Protein AF-A0A7W7ILD6-F1 (afdb_monomer_lite)

Secondary structure (DSSP, 8-state):
---HHHHHHHHHHHHHHHHHHHH-SSSHHHHHHHHHHHHHHHHHHHHHHHHHHHHHHHHHT--

Organism: NCBI:txid79909

Foldseek 3Di:
DDCLLVCLLVVQLVVQLVCLLVVDPPCSPVRSNVRSNVRNVRRNVVSVVVVVVVVVCVVVVHD

pLDDT: mean 90.15, std 8.89, range [55.62, 97.75]

Sequence (63 aa):
MSFGWLVGLLAGAALGATWGWFGNSYESGDSAIGTGLLGAIAGIIIGAIIDTVRFTQKRSGRP

Radius of gyration: 15.12 Å; chains: 1; bounding box: 34×19×41 Å

Structure (mmCIF, N/CA/C/O backbone):
data_AF-A0A7W7ILD6-F1
#
_entry.id   AF-A0A7W7ILD6-F1
#
loop_
_atom_site.group_PDB
_atom_site.id
_atom_site.type_symbol
_atom_site.label_atom_id
_atom_site.label_alt_id
_atom_site.label_comp_id
_atom_site.label_asym_id
_atom_site.label_entity_id
_atom_site.label_seq_id
_atom_site.pdbx_PDB_ins_code
_atom_site.Cartn_x
_atom_site.Cartn_y
_atom_site.Cartn_z
_atom_site.occupancy
_atom_site.B_iso_or_equiv
_atom_site.auth_seq_id
_atom_site.auth_comp_id
_atom_site.auth_asym_id
_atom_site.auth_atom_id
_atom_site.pdbx_PDB_model_num
ATOM 1 N N . MET A 1 1 ? -12.834 -10.097 8.552 1.00 55.62 1 MET A N 1
ATOM 2 C CA . MET A 1 1 ? -11.391 -9.856 8.334 1.00 55.62 1 MET A CA 1
ATOM 3 C C . MET A 1 1 ? -11.251 -8.568 7.550 1.00 55.62 1 MET A C 1
ATOM 5 O O . MET A 1 1 ? -12.014 -8.391 6.609 1.00 55.62 1 MET A O 1
ATOM 9 N N . SER A 1 2 ? -10.375 -7.653 7.969 1.00 70.38 2 SER A N 1
ATOM 10 C CA . SER A 1 2 ? -10.109 -6.452 7.175 1.00 70.38 2 SER A CA 1
ATOM 11 C C . SER A 1 2 ? -9.077 -6.771 6.097 1.00 70.38 2 SER A C 1
ATOM 13 O O . SER A 1 2 ? -8.045 -7.372 6.390 1.00 70.38 2 SER A O 1
ATOM 15 N N . PHE A 1 3 ? -9.381 -6.394 4.856 1.00 83.56 3 PHE A N 1
ATOM 16 C CA . PHE A 1 3 ? -8.476 -6.493 3.708 1.00 83.56 3 PHE A CA 1
ATOM 17 C C . PHE A 1 3 ? -7.755 -5.158 3.441 1.00 83.56 3 PHE A C 1
ATOM 19 O O . PHE A 1 3 ? -7.203 -4.965 2.360 1.00 83.56 3 PHE A O 1
ATOM 26 N N . GLY A 1 4 ? -7.761 -4.225 4.404 1.00 86.56 4 GLY A N 1
ATOM 27 C CA . GLY A 1 4 ? -7.176 -2.889 4.253 1.00 86.56 4 GLY A CA 1
ATOM 28 C C . GLY A 1 4 ? -5.691 -2.928 3.898 1.00 86.56 4 GLY A C 1
ATOM 29 O O . GLY A 1 4 ? -5.252 -2.210 3.003 1.00 86.56 4 GLY A O 1
ATOM 30 N N . TRP A 1 5 ? -4.935 -3.833 4.520 1.00 88.06 5 TRP A N 1
ATOM 31 C CA . TRP A 1 5 ? -3.526 -4.079 4.196 1.00 88.06 5 TRP A CA 1
ATOM 32 C C . TRP A 1 5 ? -3.308 -4.601 2.766 1.00 88.06 5 TRP A C 1
ATOM 34 O O . TRP A 1 5 ? -2.327 -4.225 2.133 1.00 88.06 5 TRP A O 1
ATOM 44 N N . LEU A 1 6 ? -4.221 -5.423 2.234 1.00 91.81 6 LEU A N 1
ATOM 45 C CA . LEU A 1 6 ? -4.127 -5.975 0.878 1.00 91.81 6 LEU A CA 1
ATOM 46 C C . LEU A 1 6 ? -4.428 -4.895 -0.171 1.00 91.81 6 LEU A C 1
ATOM 48 O O . LEU A 1 6 ? -3.731 -4.785 -1.175 1.00 91.81 6 LEU A O 1
ATOM 52 N N . VAL A 1 7 ? -5.442 -4.063 0.086 1.00 92.88 7 VAL A N 1
ATOM 53 C CA . VAL A 1 7 ? -5.751 -2.898 -0.758 1.00 92.88 7 VAL A CA 1
ATOM 54 C C . VAL A 1 7 ? -4.596 -1.903 -0.725 1.00 92.88 7 VAL A C 1
ATOM 56 O O . VAL A 1 7 ? -4.179 -1.424 -1.775 1.00 92.88 7 VAL A O 1
ATOM 59 N N . GLY A 1 8 ? -4.047 -1.639 0.462 1.00 94.00 8 GLY A N 1
ATOM 60 C CA . GLY A 1 8 ? -2.862 -0.810 0.634 1.00 94.00 8 GLY A CA 1
ATOM 61 C C . GLY A 1 8 ? -1.680 -1.339 -0.174 1.00 94.00 8 GLY A C 1
ATOM 62 O O . GLY A 1 8 ? -1.106 -0.582 -0.948 1.00 94.00 8 GLY A O 1
ATOM 63 N N . LEU A 1 9 ? -1.373 -2.636 -0.070 1.00 96.56 9 LEU A N 1
ATOM 64 C CA . LEU A 1 9 ? -0.327 -3.305 -0.850 1.00 96.56 9 LEU A CA 1
ATOM 65 C C . LEU A 1 9 ? -0.500 -3.053 -2.348 1.00 96.56 9 LEU A C 1
ATOM 67 O O . LEU A 1 9 ? 0.415 -2.549 -2.992 1.00 96.56 9 LEU A O 1
ATOM 71 N N . LEU A 1 10 ? -1.669 -3.388 -2.898 1.00 96.56 10 LEU A N 1
ATOM 72 C CA . LEU A 1 10 ? -1.918 -3.312 -4.338 1.00 96.56 10 LEU A CA 1
ATOM 73 C C . LEU A 1 10 ? -1.909 -1.866 -4.845 1.00 96.56 10 LEU A C 1
ATOM 75 O O . LEU A 1 10 ? -1.292 -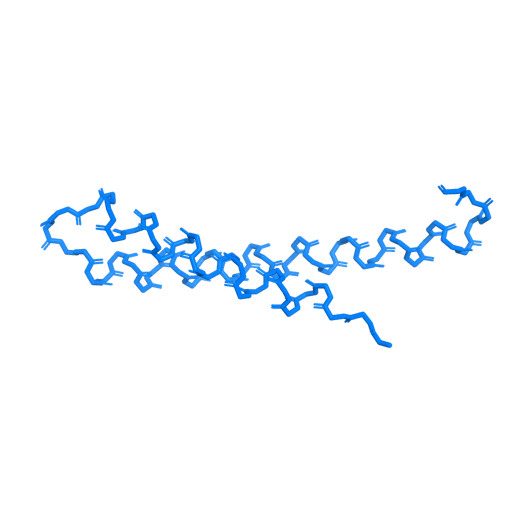1.579 -5.869 1.00 96.56 10 LEU A O 1
ATOM 79 N N . ALA A 1 11 ? -2.552 -0.951 -4.116 1.00 95.88 11 ALA A N 1
ATOM 80 C CA . ALA A 1 11 ? -2.593 0.462 -4.479 1.00 95.88 11 ALA A CA 1
ATOM 81 C C . ALA A 1 11 ? -1.206 1.105 -4.380 1.00 95.88 11 ALA A C 1
ATOM 83 O O . ALA A 1 11 ? -0.776 1.796 -5.301 1.00 95.88 11 ALA A O 1
ATOM 84 N N . GLY A 1 12 ? -0.483 0.838 -3.293 1.00 96.94 12 GLY A N 1
ATOM 85 C CA . GLY A 1 12 ? 0.876 1.318 -3.097 1.00 96.94 12 GLY A CA 1
ATOM 86 C C . GLY A 1 12 ? 1.825 0.785 -4.168 1.00 96.94 12 GLY A C 1
ATOM 87 O O . GLY A 1 12 ? 2.574 1.564 -4.749 1.00 96.94 12 GLY A O 1
ATOM 88 N N . ALA A 1 13 ? 1.744 -0.509 -4.493 1.00 97.75 13 ALA A N 1
ATOM 89 C CA . ALA A 1 13 ? 2.554 -1.122 -5.541 1.00 97.75 13 ALA A CA 1
ATOM 90 C C . ALA A 1 13 ? 2.304 -0.487 -6.911 1.00 97.75 13 ALA A C 1
ATOM 92 O O . ALA A 1 13 ? 3.249 -0.117 -7.605 1.00 97.75 13 ALA A O 1
ATOM 93 N N . ALA A 1 14 ? 1.032 -0.322 -7.283 1.00 97.25 14 ALA A N 1
ATOM 94 C CA . ALA A 1 14 ? 0.653 0.261 -8.564 1.00 97.25 14 ALA A CA 1
ATOM 95 C C . ALA A 1 14 ? 1.086 1.729 -8.677 1.00 97.25 14 ALA A C 1
ATOM 97 O O . ALA A 1 14 ? 1.675 2.118 -9.686 1.00 97.25 14 ALA A O 1
ATOM 98 N N . LEU A 1 15 ? 0.841 2.538 -7.640 1.00 96.44 15 LEU A N 1
ATOM 99 C CA . LEU A 1 15 ? 1.227 3.952 -7.622 1.00 96.44 15 LEU A CA 1
ATOM 100 C C . LEU A 1 15 ? 2.747 4.123 -7.616 1.00 96.44 15 LEU A C 1
ATOM 102 O O . LEU A 1 15 ? 3.267 4.944 -8.368 1.00 96.44 15 LEU A O 1
ATOM 106 N N . GLY A 1 16 ? 3.454 3.319 -6.819 1.00 96.38 16 GLY A N 1
ATOM 107 C CA . GLY A 1 16 ? 4.912 3.299 -6.778 1.00 96.38 16 GLY A CA 1
ATOM 108 C C . GLY A 1 16 ? 5.501 2.946 -8.139 1.00 96.38 16 GLY A C 1
ATOM 109 O O . GLY A 1 16 ? 6.270 3.729 -8.682 1.00 96.38 16 GLY A O 1
ATOM 110 N N . ALA A 1 17 ? 5.069 1.834 -8.739 1.00 96.00 17 ALA A N 1
ATOM 111 C CA . ALA A 1 17 ? 5.578 1.389 -10.035 1.00 96.00 17 ALA A CA 1
ATOM 112 C C . ALA A 1 17 ? 5.288 2.398 -11.152 1.00 96.00 17 ALA A C 1
ATOM 114 O O . ALA A 1 17 ? 6.159 2.683 -11.971 1.00 96.00 17 ALA A O 1
ATOM 115 N N . THR A 1 18 ? 4.088 2.987 -11.147 1.00 95.94 18 THR A N 1
ATOM 116 C CA . THR A 1 18 ? 3.721 4.067 -12.072 1.00 95.94 18 THR A CA 1
ATOM 117 C C . THR A 1 18 ? 4.665 5.257 -11.908 1.00 95.94 18 THR A C 1
ATOM 119 O O . THR A 1 18 ? 5.177 5.785 -12.893 1.00 95.94 18 THR A O 1
ATOM 122 N N . TRP A 1 19 ? 4.952 5.653 -10.665 1.00 94.44 19 TRP A N 1
ATOM 123 C CA . TRP A 1 19 ? 5.883 6.740 -10.379 1.00 94.44 19 TRP A CA 1
ATOM 124 C C . TRP A 1 19 ? 7.302 6.442 -10.873 1.00 94.44 19 TRP A C 1
ATOM 126 O O . TRP A 1 19 ?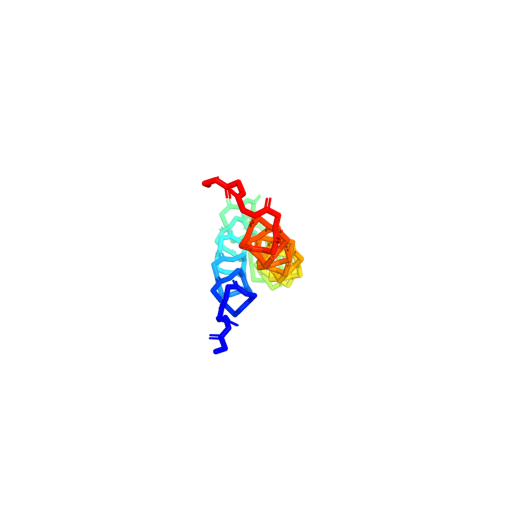 7.895 7.285 -11.539 1.00 94.44 19 TRP A O 1
ATOM 136 N N . GLY A 1 20 ? 7.848 5.253 -10.602 1.00 93.44 20 GLY A N 1
ATOM 137 C CA . GLY A 1 20 ? 9.187 4.887 -11.076 1.00 93.44 20 GLY A CA 1
ATOM 138 C C . GLY A 1 20 ? 9.292 4.777 -12.591 1.00 93.44 20 GLY A C 1
ATOM 139 O O . GLY A 1 20 ? 10.321 5.145 -13.150 1.00 93.44 20 GLY A O 1
ATOM 140 N N . TRP A 1 21 ? 8.224 4.331 -13.255 1.00 93.88 21 TRP A N 1
ATOM 141 C CA . TRP A 1 21 ? 8.176 4.248 -14.711 1.00 93.88 21 TRP A CA 1
ATOM 142 C C . TRP A 1 21 ? 8.241 5.630 -15.368 1.00 93.88 21 TRP A C 1
ATOM 144 O O . TRP A 1 21 ? 9.036 5.849 -16.277 1.00 93.88 21 TRP A O 1
ATOM 154 N N . PHE A 1 22 ? 7.421 6.579 -14.902 1.00 93.88 22 PHE A N 1
ATOM 155 C CA . PHE A 1 22 ? 7.369 7.929 -15.478 1.00 93.88 22 PHE A CA 1
ATOM 156 C C . PHE A 1 22 ? 8.454 8.871 -14.943 1.00 93.88 22 PHE A C 1
ATOM 158 O O . PHE A 1 22 ? 8.769 9.868 -15.588 1.00 93.88 22 PHE A O 1
ATOM 165 N N . GLY A 1 23 ? 9.022 8.574 -13.774 1.00 89.44 23 GLY A N 1
ATOM 166 C CA . GLY A 1 23 ? 10.052 9.388 -13.132 1.00 89.44 23 GLY A CA 1
ATOM 167 C C . GLY A 1 23 ? 11.470 9.146 -13.654 1.00 89.44 23 GLY A C 1
ATOM 168 O O . GLY A 1 23 ? 12.351 9.955 -13.369 1.00 89.44 23 GLY A O 1
ATOM 169 N N . ASN A 1 24 ? 11.709 8.064 -14.405 1.00 87.69 24 ASN A N 1
ATOM 170 C CA . ASN A 1 24 ? 13.022 7.744 -14.963 1.00 87.69 24 ASN A CA 1
ATOM 171 C C . ASN A 1 24 ? 12.919 7.250 -16.415 1.00 87.69 24 ASN A C 1
ATOM 173 O O . ASN A 1 24 ? 12.393 6.172 -16.681 1.00 87.69 24 ASN A O 1
ATOM 177 N N . SER A 1 25 ? 13.477 8.017 -17.353 1.00 83.00 25 SER A N 1
ATOM 178 C CA . SER A 1 25 ? 13.463 7.700 -18.791 1.00 83.00 25 SER A CA 1
ATOM 179 C C . SER A 1 25 ? 14.636 6.831 -19.263 1.00 83.00 25 SER A C 1
ATOM 181 O O . SER A 1 25 ? 14.651 6.433 -20.424 1.00 83.00 25 SER A O 1
ATOM 183 N N . TYR A 1 26 ? 15.635 6.575 -18.411 1.00 83.06 26 TYR A N 1
ATOM 184 C CA . TYR A 1 26 ? 16.829 5.797 -18.767 1.00 83.06 26 TYR A CA 1
ATOM 185 C C . TYR A 1 26 ? 16.665 4.315 -18.396 1.00 83.06 26 TYR A C 1
ATOM 187 O O . TYR A 1 26 ? 16.918 3.437 -19.214 1.00 83.06 26 TYR A O 1
ATOM 195 N N . GLU A 1 27 ? 16.160 4.044 -17.188 1.00 89.62 27 GLU A N 1
ATOM 196 C CA . GLU A 1 27 ? 15.932 2.693 -16.643 1.00 89.62 27 GLU A CA 1
ATOM 197 C C . GLU A 1 27 ? 14.535 2.598 -16.009 1.00 89.62 27 GLU A C 1
ATOM 199 O O . GLU A 1 27 ? 14.359 2.355 -14.810 1.00 89.62 27 GLU A O 1
ATOM 204 N N . SER A 1 28 ? 13.511 2.838 -16.831 1.00 87.25 28 SER A N 1
ATOM 205 C CA . SER A 1 28 ? 12.105 2.905 -16.404 1.00 87.25 28 SER A CA 1
ATOM 206 C C . SER A 1 28 ? 11.612 1.594 -15.786 1.00 87.25 28 SER A C 1
ATOM 208 O O . SER A 1 28 ? 10.832 1.613 -14.837 1.00 87.25 28 SER A O 1
ATOM 210 N N . GLY A 1 29 ? 12.091 0.454 -16.297 1.00 90.50 29 GLY A N 1
ATOM 211 C CA . GLY A 1 29 ? 11.730 -0.879 -15.807 1.00 90.50 29 GLY A CA 1
ATOM 212 C C . GLY A 1 29 ? 12.236 -1.145 -14.390 1.00 90.50 29 GLY A C 1
ATOM 213 O O . GLY A 1 29 ? 11.435 -1.382 -13.486 1.00 90.50 29 GLY A O 1
ATOM 214 N N . ASP A 1 30 ? 13.546 -1.041 -14.173 1.00 92.06 30 ASP A N 1
ATOM 215 C CA . ASP A 1 30 ? 14.163 -1.270 -12.858 1.00 92.06 30 ASP A CA 1
ATOM 216 C C . ASP A 1 30 ? 13.652 -0.269 -11.817 1.00 92.06 30 ASP A C 1
ATOM 218 O O . ASP A 1 30 ? 13.334 -0.636 -10.680 1.00 92.06 30 ASP A O 1
ATOM 222 N N . SER A 1 31 ? 13.465 0.986 -12.233 1.00 93.12 31 SER A N 1
ATOM 223 C CA . SER A 1 31 ? 12.878 2.022 -11.383 1.00 93.12 31 SER A CA 1
ATOM 224 C C . SER A 1 31 ? 11.440 1.684 -10.990 1.00 93.12 31 SER A C 1
ATOM 226 O O . SER A 1 31 ? 11.091 1.821 -9.816 1.00 93.12 31 SER A O 1
ATOM 228 N N . ALA A 1 32 ? 10.605 1.210 -11.922 1.00 94.81 32 ALA A N 1
ATOM 229 C CA . ALA A 1 32 ? 9.231 0.793 -11.636 1.00 94.81 32 ALA A CA 1
ATOM 230 C C . ALA A 1 32 ? 9.173 -0.404 -10.675 1.00 94.81 32 ALA A C 1
ATOM 232 O O . ALA A 1 32 ? 8.336 -0.427 -9.774 1.00 94.81 32 ALA A O 1
ATOM 233 N N . ILE A 1 33 ? 10.084 -1.372 -10.806 1.00 95.56 33 ILE A N 1
ATOM 234 C CA . ILE A 1 33 ? 10.155 -2.516 -9.886 1.00 95.56 33 ILE A CA 1
ATOM 235 C C . ILE A 1 33 ? 10.532 -2.042 -8.476 1.00 95.56 33 ILE A C 1
ATOM 237 O O . ILE A 1 33 ? 9.846 -2.378 -7.507 1.00 95.56 33 ILE A O 1
ATOM 241 N N . GLY A 1 34 ? 11.584 -1.227 -8.352 1.00 95.06 34 GLY A N 1
ATOM 242 C CA . GLY A 1 34 ? 12.057 -0.738 -7.054 1.00 95.06 34 GLY A CA 1
ATOM 243 C C . GLY A 1 34 ? 11.033 0.153 -6.348 1.00 95.06 34 GLY A C 1
ATOM 244 O O . GLY A 1 34 ? 10.688 -0.069 -5.186 1.00 95.06 34 GLY A O 1
ATOM 245 N N . THR A 1 35 ? 10.489 1.135 -7.064 1.00 96.19 35 THR A N 1
ATOM 246 C CA . THR A 1 35 ? 9.463 2.045 -6.524 1.00 96.19 35 THR A CA 1
ATOM 247 C C . THR A 1 35 ? 8.129 1.345 -6.285 1.00 96.19 35 THR A C 1
ATOM 249 O O . THR A 1 35 ? 7.456 1.656 -5.303 1.00 96.19 35 THR A O 1
ATOM 252 N N . GLY A 1 36 ? 7.765 0.358 -7.108 1.00 96.56 36 GLY A N 1
ATOM 253 C CA . GLY A 1 36 ? 6.609 -0.505 -6.888 1.00 96.56 36 GLY A CA 1
ATOM 254 C C . GLY A 1 36 ? 6.735 -1.321 -5.607 1.00 96.56 36 GLY A C 1
ATOM 255 O O . GLY A 1 36 ? 5.809 -1.339 -4.799 1.00 96.56 36 GLY A O 1
ATOM 256 N N . LEU A 1 37 ? 7.895 -1.928 -5.346 1.00 97.38 37 LEU A N 1
ATOM 257 C CA . LEU A 1 37 ? 8.133 -2.651 -4.094 1.00 97.38 37 LEU A CA 1
ATOM 258 C C . LEU A 1 37 ? 8.050 -1.721 -2.873 1.00 97.38 37 LEU A C 1
ATOM 260 O O . LEU A 1 37 ? 7.382 -2.049 -1.891 1.00 97.38 37 LEU A O 1
ATOM 264 N N . LEU A 1 38 ? 8.679 -0.543 -2.941 1.00 97.00 38 LEU A N 1
ATOM 265 C CA . LEU A 1 38 ? 8.613 0.456 -1.868 1.00 97.00 38 LEU A CA 1
ATOM 266 C C . LEU A 1 38 ? 7.179 0.934 -1.622 1.00 97.00 38 LEU A C 1
ATOM 268 O O . LEU A 1 38 ? 6.738 1.022 -0.474 1.00 97.00 38 LEU A O 1
ATOM 272 N N . GLY A 1 39 ? 6.434 1.18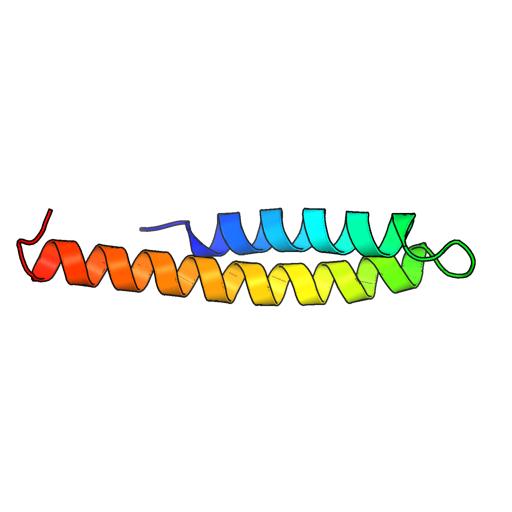8 -2.697 1.00 97.62 39 GLY A N 1
ATOM 273 C CA . GLY A 1 39 ? 5.025 1.541 -2.633 1.00 97.62 39 GLY A CA 1
ATOM 274 C C . GLY A 1 39 ? 4.185 0.436 -1.994 1.00 97.62 39 GLY A C 1
ATOM 275 O O . GLY A 1 39 ? 3.361 0.727 -1.128 1.00 97.62 39 GLY A O 1
ATOM 276 N N . ALA A 1 40 ? 4.428 -0.831 -2.341 1.00 97.62 40 ALA A N 1
ATOM 277 C CA . ALA A 1 40 ? 3.743 -1.978 -1.744 1.00 97.62 40 ALA A CA 1
ATOM 278 C C . ALA A 1 40 ? 3.965 -2.044 -0.225 1.00 97.62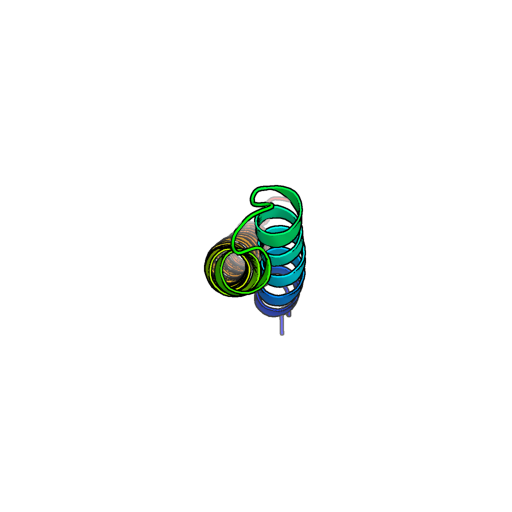 40 ALA A C 1
ATOM 280 O O . ALA A 1 40 ? 3.009 -2.195 0.536 1.00 97.62 40 ALA A O 1
ATOM 281 N N . ILE A 1 41 ? 5.215 -1.874 0.221 1.00 97.31 41 ILE A N 1
ATOM 282 C CA . ILE A 1 41 ? 5.579 -1.865 1.645 1.00 97.31 41 ILE A CA 1
ATOM 283 C C . ILE A 1 41 ? 4.870 -0.717 2.371 1.00 97.31 41 ILE A C 1
ATOM 285 O O . ILE A 1 41 ? 4.210 -0.947 3.387 1.00 97.31 41 ILE A O 1
ATOM 289 N N . ALA A 1 42 ? 4.951 0.505 1.836 1.00 96.44 42 ALA A N 1
ATOM 290 C CA . ALA A 1 42 ? 4.277 1.668 2.413 1.00 96.44 42 ALA A CA 1
ATOM 291 C C . ALA A 1 42 ? 2.757 1.455 2.500 1.00 96.44 42 ALA A C 1
ATOM 293 O O . ALA A 1 42 ? 2.133 1.743 3.523 1.00 96.44 42 ALA A O 1
ATOM 294 N N . GLY A 1 43 ? 2.171 0.881 1.451 1.00 96.06 43 GLY A N 1
ATOM 295 C CA . GLY A 1 43 ? 0.759 0.548 1.372 1.00 96.06 43 GLY A CA 1
ATOM 296 C C . GLY A 1 43 ? 0.303 -0.465 2.425 1.00 96.06 43 GLY A C 1
ATOM 297 O O . GLY A 1 43 ? -0.708 -0.235 3.090 1.00 96.06 43 GLY A O 1
ATOM 298 N N . ILE A 1 44 ? 1.061 -1.549 2.631 1.00 96.00 44 ILE A N 1
ATOM 299 C CA . ILE A 1 44 ? 0.791 -2.534 3.695 1.00 96.00 44 ILE A CA 1
ATOM 300 C C . ILE A 1 44 ? 0.794 -1.850 5.062 1.00 96.00 44 ILE A C 1
ATOM 302 O O . ILE A 1 44 ? -0.139 -2.045 5.843 1.00 96.00 44 ILE A O 1
ATOM 306 N N . ILE A 1 45 ? 1.822 -1.041 5.342 1.00 95.56 45 ILE A N 1
ATOM 307 C CA . ILE A 1 45 ? 1.976 -0.345 6.626 1.00 95.56 45 ILE A CA 1
ATOM 308 C C . ILE A 1 45 ? 0.772 0.566 6.878 1.00 95.56 45 ILE A C 1
ATOM 310 O O . ILE A 1 45 ? 0.142 0.477 7.931 1.00 95.56 45 ILE A O 1
ATOM 314 N N . ILE A 1 46 ? 0.403 1.395 5.899 1.00 94.50 46 ILE A N 1
ATOM 315 C CA . ILE A 1 46 ? -0.748 2.299 6.008 1.00 94.50 46 ILE A CA 1
ATOM 316 C C . ILE A 1 46 ? -2.044 1.507 6.220 1.00 94.50 46 ILE A C 1
ATOM 318 O O . ILE A 1 46 ? -2.822 1.834 7.117 1.00 94.50 46 ILE A O 1
ATOM 322 N N . GLY A 1 47 ? -2.271 0.445 5.442 1.00 92.19 47 GLY A N 1
ATOM 323 C CA . GLY A 1 47 ? -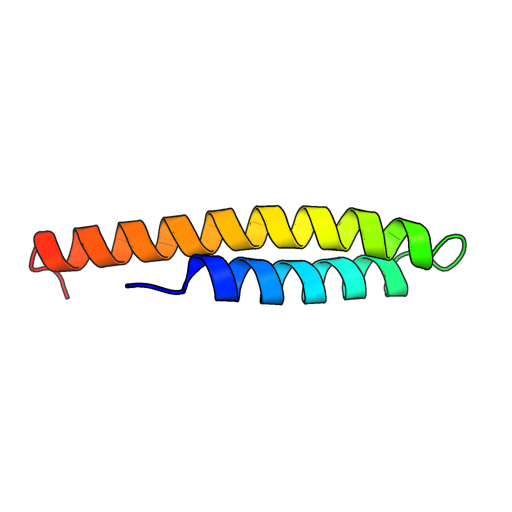3.464 -0.390 5.576 1.00 92.19 47 GLY A CA 1
ATOM 324 C C . GLY A 1 47 ? -3.569 -1.053 6.953 1.00 92.19 47 GLY A C 1
ATOM 325 O O . GLY A 1 47 ? -4.636 -1.028 7.566 1.00 92.19 47 GLY A O 1
ATOM 326 N N . ALA A 1 48 ? -2.455 -1.559 7.486 1.00 90.94 48 ALA A N 1
ATOM 327 C CA . ALA A 1 48 ? -2.394 -2.137 8.827 1.00 90.94 48 ALA A CA 1
ATOM 328 C C . ALA A 1 48 ? -2.649 -1.094 9.931 1.00 90.94 48 ALA A C 1
ATOM 330 O O . ALA A 1 48 ? -3.362 -1.379 10.899 1.00 90.94 48 ALA A O 1
ATOM 331 N N . ILE A 1 49 ? -2.121 0.126 9.781 1.00 93.00 49 ILE A N 1
ATOM 332 C CA . ILE A 1 49 ? -2.384 1.237 10.708 1.00 93.00 49 ILE A CA 1
ATOM 333 C C . ILE A 1 49 ? -3.873 1.591 10.699 1.00 93.00 49 ILE A C 1
ATOM 335 O O . ILE A 1 49 ? -4.483 1.666 11.764 1.00 93.00 49 ILE A O 1
ATOM 339 N N . ILE A 1 50 ? -4.481 1.757 9.521 1.00 91.62 50 ILE A N 1
ATOM 340 C CA . ILE A 1 50 ? -5.911 2.079 9.390 1.00 91.62 50 ILE A CA 1
ATOM 341 C C . ILE A 1 50 ? -6.771 0.995 10.043 1.00 91.62 50 ILE A C 1
ATOM 343 O O . ILE A 1 50 ? -7.701 1.310 10.790 1.00 91.62 50 ILE A O 1
ATOM 347 N N . ASP A 1 51 ? -6.451 -0.276 9.806 1.00 90.00 51 ASP A N 1
ATOM 348 C CA . ASP A 1 51 ? -7.165 -1.399 10.414 1.00 90.00 51 ASP A CA 1
ATOM 349 C C . ASP A 1 51 ? -7.048 -1.385 11.943 1.00 90.00 51 ASP A C 1
ATOM 351 O O . ASP A 1 51 ? -8.045 -1.568 12.649 1.00 90.00 51 ASP A O 1
ATOM 355 N N . THR A 1 52 ? -5.857 -1.082 12.460 1.00 89.75 52 THR A N 1
ATOM 356 C CA . THR A 1 52 ? -5.590 -0.971 13.902 1.00 89.75 52 THR A CA 1
ATOM 357 C C . THR A 1 52 ? -6.345 0.201 14.535 1.00 89.75 52 THR A C 1
ATOM 359 O O . THR A 1 52 ? -6.955 0.051 15.600 1.00 89.75 52 THR A O 1
ATOM 362 N N . VAL A 1 53 ? -6.365 1.362 13.873 1.00 90.81 53 VAL A N 1
ATOM 363 C CA . VAL A 1 53 ? -7.113 2.547 14.322 1.00 90.81 53 VAL A CA 1
ATOM 364 C C . VAL A 1 53 ? -8.608 2.241 14.364 1.00 90.81 53 VAL A C 1
ATOM 366 O O . VAL A 1 53 ? -9.242 2.456 15.397 1.00 90.81 53 VAL A O 1
ATOM 369 N N . ARG A 1 54 ? -9.163 1.649 13.300 1.00 88.75 54 ARG A N 1
ATOM 370 C CA . ARG A 1 54 ? -10.585 1.266 13.228 1.00 88.75 54 ARG A CA 1
ATOM 371 C C . ARG A 1 54 ? -10.972 0.261 14.308 1.00 88.75 54 ARG A C 1
ATOM 373 O O . ARG A 1 54 ? -12.043 0.375 14.905 1.00 88.75 54 ARG A O 1
ATOM 380 N N . PHE A 1 55 ? -10.109 -0.719 14.572 1.00 86.81 55 PHE A N 1
ATOM 381 C CA . PHE A 1 55 ? -10.316 -1.673 15.658 1.00 86.81 55 PHE A CA 1
ATOM 382 C C . PHE A 1 55 ? -10.360 -0.967 17.020 1.00 86.81 55 PHE A C 1
ATOM 384 O O . PHE A 1 55 ? -11.257 -1.220 17.826 1.00 86.81 55 PHE A O 1
ATOM 391 N N . THR A 1 56 ? -9.435 -0.036 17.250 1.00 89.19 56 THR A N 1
ATOM 392 C CA . THR A 1 56 ? -9.344 0.725 18.503 1.00 89.19 56 THR A CA 1
ATOM 393 C C . THR A 1 56 ? -10.544 1.654 18.696 1.00 89.19 56 THR A C 1
ATOM 395 O O . THR A 1 56 ? -11.117 1.673 19.785 1.00 89.19 56 THR A O 1
ATOM 398 N N . GLN A 1 57 ? -10.986 2.364 17.651 1.00 88.56 57 GLN A N 1
ATOM 399 C CA . GLN A 1 57 ? -12.180 3.223 17.690 1.00 88.56 57 GLN A CA 1
ATOM 400 C C . GLN A 1 57 ? -13.439 2.427 18.041 1.00 88.56 57 GLN A C 1
ATOM 402 O O . GLN A 1 57 ? -14.135 2.779 18.997 1.00 88.56 57 GLN A O 1
ATOM 407 N N . LYS A 1 58 ? -13.661 1.285 17.369 1.00 85.00 58 LYS A N 1
ATOM 408 C CA . LYS A 1 58 ? -14.769 0.371 17.695 1.00 85.00 58 LYS A CA 1
ATOM 409 C C . LYS A 1 58 ? -14.756 -0.062 19.157 1.00 85.00 58 LYS A C 1
ATOM 411 O O . LYS A 1 58 ? -15.812 -0.150 19.775 1.00 85.00 58 LYS A O 1
ATOM 416 N N . ARG A 1 59 ? -13.574 -0.332 19.718 1.00 81.06 59 ARG A N 1
ATOM 417 C CA . ARG A 1 59 ? -13.427 -0.760 21.117 1.00 81.06 59 ARG A CA 1
ATOM 418 C C . ARG A 1 59 ? -13.606 0.388 22.116 1.00 81.06 59 ARG A C 1
ATOM 420 O O . ARG A 1 59 ? -14.027 0.154 23.240 1.00 81.06 59 ARG A O 1
ATOM 427 N N . SER A 1 60 ? -13.291 1.611 21.700 1.00 82.56 60 SER A N 1
ATOM 428 C CA . SER A 1 60 ? -13.374 2.839 22.497 1.00 82.56 60 SER A CA 1
ATOM 429 C C . SER A 1 60 ? -14.780 3.457 22.530 1.00 82.56 60 SER A C 1
ATOM 431 O O . SER A 1 60 ? -14.964 4.444 23.242 1.00 82.56 60 SER A O 1
ATOM 433 N N . GLY A 1 61 ? -15.747 2.953 21.752 1.00 72.31 61 GLY A N 1
ATOM 434 C CA . GLY A 1 61 ? -17.091 3.542 21.652 1.00 72.31 61 GLY A CA 1
ATOM 435 C C . GLY A 1 61 ? -17.108 4.962 21.070 1.00 72.31 61 GLY A C 1
ATOM 436 O O . GLY A 1 61 ? -18.110 5.662 21.186 1.00 72.31 61 GLY A O 1
ATOM 437 N N . ARG A 1 62 ? -15.994 5.400 20.471 1.00 63.66 62 ARG A N 1
ATOM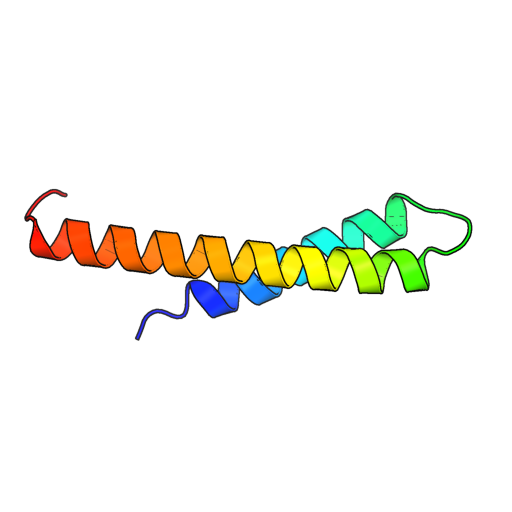 438 C CA . ARG A 1 62 ? -15.902 6.671 19.753 1.00 63.66 62 ARG A CA 1
ATOM 439 C C . ARG A 1 62 ? -16.314 6.419 18.299 1.00 63.66 62 ARG A C 1
ATOM 441 O O . ARG A 1 62 ? -15.850 5.416 17.751 1.00 63.66 62 ARG A O 1
ATOM 448 N N . PRO A 1 63 ? -17.197 7.260 17.727 1.00 59.78 63 PRO A N 1
ATOM 449 C CA . PRO A 1 63 ? -17.647 7.112 16.346 1.00 59.78 63 PRO A CA 1
ATOM 450 C C . PRO A 1 63 ? -16.479 7.126 15.352 1.00 59.78 63 PRO A C 1
ATOM 452 O O . PRO A 1 63 ? -15.443 7.774 15.644 1.00 59.78 63 PRO A O 1
#